Protein AF-A0A963CX75-F1 (afdb_monomer)

Radius of gyration: 16.22 Å; Cα contacts (8 Å, |Δi|>4): 128; chains: 1; bounding box: 36×32×41 Å

Sequence (79 aa):
VDVLKQDVWVVWLDLDLYESVKGMTVKKTAIRYPLRVVRHAVDLEANPWGLALDGFAAEGPRRLSEAELTEEIDRKDQG

pLDDT: mean 90.74, std 9.84, range [47.53, 97.88]

Structure (mmCIF, N/CA/C/O backbone):
data_AF-A0A963CX75-F1
#
_entry.id   AF-A0A963CX75-F1
#
loop_
_atom_site.group_PDB
_atom_site.id
_atom_site.type_symbol
_atom_site.label_atom_id
_atom_site.label_alt_id
_atom_site.label_comp_id
_atom_site.label_asym_id
_atom_site.label_entity_id
_atom_site.label_seq_id
_atom_site.pdbx_PDB_ins_code
_atom_site.Cartn_x
_atom_site.Cartn_y
_atom_site.Cartn_z
_atom_site.occupancy
_atom_site.B_iso_or_equiv
_atom_site.auth_seq_id
_atom_site.auth_comp_id
_atom_site.auth_asym_id
_atom_site.auth_atom_id
_atom_site.pdbx_PDB_model_num
ATOM 1 N N . VAL A 1 1 ? -5.319 11.007 2.404 1.00 91.38 1 VAL A N 1
ATOM 2 C CA . VAL A 1 1 ? -5.844 9.824 3.126 1.00 91.38 1 VAL A CA 1
ATOM 3 C C . VAL A 1 1 ? -7.326 10.046 3.299 1.00 91.38 1 VAL A C 1
ATOM 5 O O . VAL A 1 1 ? -7.689 11.175 3.612 1.00 91.38 1 VAL A O 1
ATOM 8 N N . ASP A 1 2 ? -8.144 9.016 3.110 1.00 95.31 2 ASP A N 1
ATOM 9 C CA . ASP A 1 2 ? -9.600 9.142 3.220 1.00 95.31 2 ASP A CA 1
ATOM 10 C C . ASP A 1 2 ? -10.123 8.272 4.361 1.00 95.31 2 ASP A C 1
ATOM 12 O O . ASP A 1 2 ? -9.650 7.155 4.572 1.00 95.31 2 ASP A O 1
ATOM 16 N N . VAL A 1 3 ? -11.106 8.772 5.108 1.00 96.25 3 VAL A N 1
ATOM 17 C CA . VAL A 1 3 ? -11.771 8.018 6.179 1.00 96.25 3 VAL A CA 1
ATOM 18 C C . VAL A 1 3 ? -12.989 7.314 5.583 1.00 96.25 3 VAL A C 1
ATOM 20 O O . VAL A 1 3 ? -13.894 7.981 5.091 1.00 96.25 3 VAL A O 1
ATOM 23 N N . LEU A 1 4 ? -13.035 5.979 5.633 1.00 93.44 4 LEU A N 1
ATOM 24 C CA . LEU A 1 4 ? -14.202 5.221 5.156 1.00 93.44 4 LEU A CA 1
ATOM 25 C C . LEU A 1 4 ? -15.266 5.078 6.241 1.00 93.44 4 LEU A C 1
ATOM 27 O O . LEU A 1 4 ? -16.459 5.201 5.981 1.00 93.44 4 LEU A O 1
ATOM 31 N N . LYS A 1 5 ? -14.821 4.762 7.456 1.00 93.81 5 LYS A N 1
ATOM 32 C CA . LYS A 1 5 ? -15.641 4.631 8.663 1.00 93.81 5 LYS A CA 1
ATOM 33 C C . LYS A 1 5 ? -14.728 4.698 9.884 1.00 93.81 5 LYS A C 1
ATOM 35 O O . LYS A 1 5 ? -13.511 4.819 9.748 1.00 93.81 5 LYS A O 1
ATOM 40 N N . GLN A 1 6 ? -15.311 4.584 11.073 1.00 96.75 6 GLN A N 1
ATOM 41 C CA . GLN A 1 6 ? -14.527 4.450 12.294 1.00 96.75 6 GLN A CA 1
ATOM 42 C C . GLN A 1 6 ? -13.505 3.312 12.147 1.00 96.75 6 GLN A C 1
ATOM 44 O O . GLN A 1 6 ? -13.860 2.201 11.749 1.00 96.75 6 GLN A O 1
ATOM 49 N N . ASP A 1 7 ? -12.245 3.631 12.448 1.00 97.00 7 ASP A N 1
ATOM 50 C CA . ASP A 1 7 ? -11.111 2.707 12.442 1.00 97.00 7 ASP A CA 1
ATOM 51 C C . ASP A 1 7 ? -10.747 2.082 11.082 1.00 97.00 7 ASP A C 1
ATOM 53 O O . ASP A 1 7 ? -10.022 1.085 11.037 1.00 97.00 7 ASP A O 1
ATOM 57 N N . VAL A 1 8 ? -11.229 2.659 9.972 1.00 97.38 8 VAL A N 1
ATOM 58 C CA . VAL A 1 8 ? -10.925 2.194 8.612 1.00 97.38 8 VAL A CA 1
ATOM 59 C C . VAL A 1 8 ? -10.665 3.365 7.668 1.00 97.38 8 VAL A C 1
ATOM 61 O O . VAL A 1 8 ? -11.497 4.263 7.511 1.00 97.38 8 VAL A O 1
ATOM 64 N N . TRP A 1 9 ? -9.537 3.298 6.964 1.00 97.81 9 TRP A N 1
ATOM 65 C CA . TRP A 1 9 ? -9.034 4.353 6.088 1.00 97.81 9 TRP A CA 1
ATOM 66 C C . TRP A 1 9 ? -8.609 3.814 4.722 1.00 97.81 9 TRP A C 1
ATOM 68 O O . TRP A 1 9 ? -8.244 2.645 4.589 1.00 97.81 9 TRP A O 1
ATOM 78 N N . VAL A 1 10 ? -8.604 4.695 3.720 1.00 97.88 10 VAL A N 1
ATOM 79 C CA . VAL A 1 10 ? -7.884 4.491 2.457 1.00 97.88 10 VAL A CA 1
ATOM 80 C C . VAL A 1 10 ? -6.627 5.345 2.452 1.00 97.88 10 VAL A C 1
ATOM 82 O O . VAL A 1 10 ?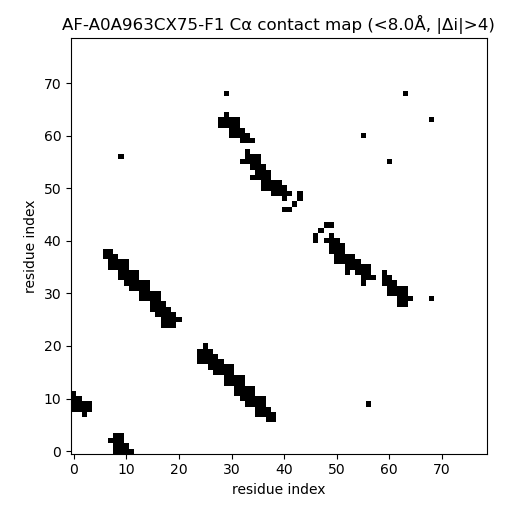 -6.684 6.577 2.523 1.00 97.88 10 VAL A O 1
ATOM 85 N N . VAL A 1 11 ? -5.483 4.682 2.329 1.00 96.62 11 VAL A N 1
ATOM 86 C CA . VAL A 1 11 ? -4.195 5.316 2.055 1.00 96.62 11 VAL A CA 1
ATOM 87 C C . VAL A 1 11 ? -3.902 5.168 0.569 1.00 96.62 11 VAL A C 1
ATOM 89 O O . VAL A 1 11 ? -3.780 4.058 0.059 1.00 96.62 11 VAL A O 1
ATOM 92 N N . TRP A 1 12 ? -3.788 6.299 -0.121 1.00 94.94 12 TRP A N 1
ATOM 93 C CA . TRP A 1 12 ? -3.424 6.350 -1.533 1.00 94.94 12 TRP A CA 1
ATOM 94 C C . TRP A 1 12 ? -1.908 6.407 -1.659 1.00 94.94 12 TRP A C 1
ATOM 96 O O . TRP A 1 12 ? -1.283 7.343 -1.158 1.00 94.94 12 TRP A O 1
ATOM 106 N N . LEU A 1 13 ? -1.331 5.395 -2.299 1.00 94.56 13 LEU A N 1
ATOM 107 C CA . LEU A 1 13 ? 0.107 5.284 -2.498 1.00 94.56 13 LEU A CA 1
ATOM 108 C C . LEU A 1 13 ? 0.423 5.169 -3.988 1.00 94.56 13 LEU A C 1
ATOM 110 O O . LEU A 1 13 ? 0.058 4.181 -4.622 1.00 94.56 13 LEU A O 1
ATOM 114 N N . ASP A 1 14 ? 1.142 6.151 -4.520 1.00 93.81 14 ASP A N 1
ATOM 115 C CA . ASP A 1 14 ? 1.617 6.138 -5.901 1.00 93.81 14 ASP A CA 1
ATOM 116 C C . ASP A 1 14 ? 3.069 5.686 -5.948 1.00 93.81 14 ASP A C 1
ATOM 118 O O . ASP A 1 14 ? 3.937 6.296 -5.320 1.00 93.81 14 ASP A O 1
ATOM 122 N N . LEU A 1 15 ? 3.325 4.605 -6.683 1.00 93.25 15 LEU A N 1
ATOM 123 C CA . LEU A 1 15 ? 4.639 3.984 -6.795 1.00 93.25 15 LEU A CA 1
ATOM 124 C C . LEU A 1 15 ? 5.045 3.822 -8.255 1.00 93.25 15 LEU A C 1
ATOM 126 O O . LEU A 1 15 ? 4.248 3.394 -9.090 1.00 93.25 15 LEU A O 1
ATOM 130 N N . ASP A 1 16 ? 6.323 4.067 -8.530 1.00 93.44 16 ASP A N 1
ATOM 131 C CA . ASP A 1 16 ? 6.958 3.651 -9.775 1.00 93.44 16 ASP A CA 1
ATOM 132 C C . ASP A 1 16 ? 7.429 2.194 -9.663 1.00 93.44 16 ASP A C 1
ATOM 134 O O . ASP A 1 16 ? 8.283 1.857 -8.840 1.00 93.44 16 ASP A O 1
ATOM 138 N N . LEU A 1 17 ? 6.907 1.330 -10.532 1.00 93.56 17 LEU A N 1
ATOM 139 C CA . LEU A 1 17 ? 7.363 -0.043 -10.704 1.00 93.56 17 LEU A CA 1
ATOM 140 C C . LEU A 1 17 ? 8.376 -0.119 -11.850 1.00 93.56 17 LEU A C 1
ATOM 142 O O . LEU A 1 17 ? 8.053 0.196 -12.998 1.00 93.56 17 LEU A O 1
ATOM 146 N N . TYR A 1 18 ? 9.581 -0.587 -11.532 1.00 94.62 18 TYR A N 1
ATOM 147 C CA . TYR A 1 18 ? 10.653 -0.838 -12.491 1.00 94.62 18 TYR A CA 1
ATOM 148 C C . TYR A 1 18 ? 10.843 -2.347 -12.656 1.00 94.62 18 TYR A C 1
ATOM 150 O O . TYR A 1 18 ? 11.136 -3.045 -11.687 1.00 94.62 18 TYR A O 1
ATOM 158 N N . GLU A 1 19 ? 10.695 -2.854 -13.878 1.00 94.06 19 GLU A N 1
ATOM 159 C CA . GLU A 1 19 ? 11.046 -4.236 -14.218 1.00 94.06 19 GLU A CA 1
ATOM 160 C C . GLU A 1 19 ? 12.392 -4.232 -14.942 1.00 94.06 19 GLU A C 1
ATOM 162 O O . GLU A 1 19 ? 12.578 -3.459 -15.886 1.00 94.06 19 GLU A O 1
ATOM 167 N N . SER A 1 20 ? 13.318 -5.101 -14.525 1.00 96.12 20 SER A N 1
ATOM 168 C CA . SER A 1 20 ? 14.683 -5.145 -15.061 1.00 96.12 20 SER A CA 1
ATOM 169 C C . SER A 1 20 ? 15.103 -6.554 -15.462 1.00 96.12 20 SER A C 1
ATOM 171 O O . SER A 1 20 ? 14.854 -7.522 -14.747 1.00 96.12 20 SER A O 1
ATOM 173 N N . VAL A 1 21 ? 15.813 -6.661 -16.585 1.00 95.50 21 VAL A N 1
ATOM 174 C CA . VAL A 1 21 ? 16.422 -7.905 -17.071 1.00 95.50 21 VAL A CA 1
ATOM 175 C C . VAL A 1 21 ? 17.918 -7.673 -17.222 1.00 95.50 21 VAL A C 1
ATOM 177 O O . VAL A 1 21 ? 18.341 -6.746 -17.907 1.00 95.50 21 VAL A O 1
ATOM 180 N N . LYS A 1 22 ? 18.736 -8.514 -16.574 1.00 94.69 22 LYS A N 1
ATOM 181 C CA . LYS A 1 22 ? 20.211 -8.404 -16.591 1.00 94.69 22 LYS A CA 1
ATOM 182 C C . LYS A 1 22 ? 20.725 -7.003 -16.207 1.00 94.69 22 LYS A C 1
ATOM 184 O O . LYS A 1 22 ? 21.681 -6.508 -16.791 1.00 94.69 22 LYS A O 1
ATOM 189 N N . GLY A 1 23 ? 20.069 -6.356 -15.243 1.00 90.94 23 GLY A N 1
ATOM 190 C CA . GLY A 1 23 ? 20.438 -5.014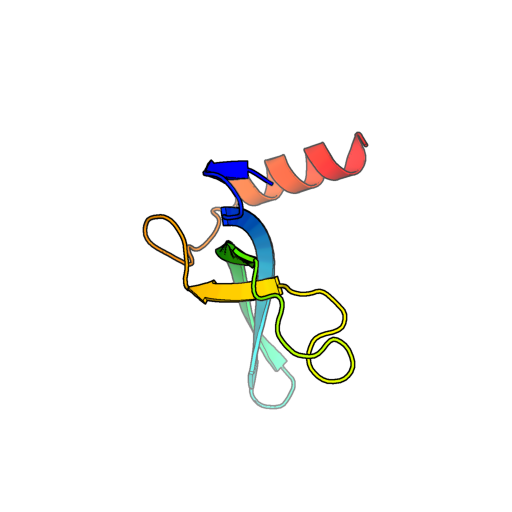 -14.776 1.00 90.94 23 GLY A CA 1
ATOM 191 C C . GLY A 1 23 ? 19.957 -3.858 -15.661 1.00 90.94 23 GLY A C 1
ATOM 192 O O . GLY A 1 23 ? 20.131 -2.710 -15.272 1.00 90.94 23 GLY A O 1
ATOM 193 N N . MET A 1 24 ? 19.311 -4.133 -16.798 1.00 91.75 24 MET A N 1
ATOM 194 C CA . MET A 1 24 ? 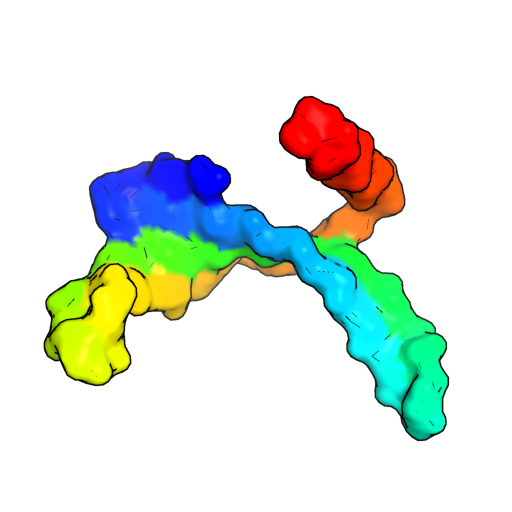18.708 -3.112 -17.660 1.00 91.75 24 MET A CA 1
ATOM 195 C C . MET A 1 24 ? 17.209 -3.003 -17.382 1.00 91.75 24 MET A C 1
ATOM 197 O O . MET A 1 24 ? 16.501 -4.009 -17.455 1.00 91.75 24 MET A O 1
ATOM 201 N N . THR A 1 25 ? 16.717 -1.796 -17.094 1.00 92.75 25 THR A N 1
ATOM 202 C CA . THR A 1 25 ? 15.278 -1.533 -16.952 1.00 92.75 25 THR A CA 1
ATOM 203 C C . THR A 1 25 ? 14.582 -1.756 -18.290 1.00 92.75 25 THR A C 1
ATOM 205 O O . THR A 1 25 ? 14.879 -1.082 -19.274 1.00 92.75 25 THR A O 1
ATOM 208 N N . VAL A 1 26 ? 13.643 -2.696 -18.320 1.00 94.19 26 VAL A N 1
ATOM 209 C CA . VAL A 1 26 ? 12.844 -3.033 -19.505 1.00 94.19 26 VAL A CA 1
ATOM 210 C C . VAL A 1 26 ? 11.466 -2.386 -19.480 1.00 94.19 26 VAL A C 1
ATOM 212 O O . VAL A 1 26 ? 10.840 -2.232 -20.525 1.00 94.19 26 VAL A O 1
ATOM 215 N N . LYS A 1 27 ? 10.984 -1.988 -18.300 1.00 92.50 27 LYS A N 1
ATOM 216 C CA . LYS A 1 27 ? 9.691 -1.326 -18.154 1.00 92.50 27 LYS A CA 1
ATOM 217 C C . LYS A 1 27 ? 9.681 -0.425 -16.932 1.00 92.50 27 LYS A C 1
ATOM 219 O O . LYS A 1 27 ? 10.201 -0.791 -15.881 1.00 92.50 27 LYS A O 1
ATOM 224 N N . LYS A 1 28 ? 9.024 0.720 -17.083 1.00 92.69 28 LYS A N 1
ATOM 225 C CA . LYS A 1 28 ?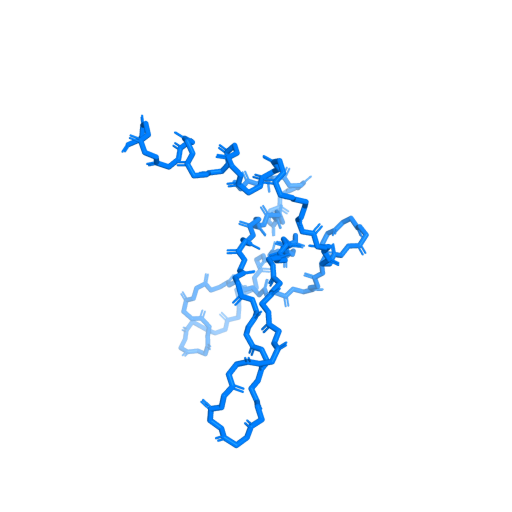 8.634 1.613 -15.997 1.00 92.69 28 LYS A CA 1
ATOM 226 C C . LYS A 1 28 ? 7.117 1.778 -16.035 1.00 92.69 28 LYS A C 1
ATOM 228 O O . LYS A 1 28 ? 6.541 1.959 -17.106 1.00 92.69 28 LYS A O 1
ATOM 233 N N . THR A 1 29 ? 6.440 1.663 -14.901 1.00 93.69 29 THR A N 1
ATOM 234 C CA . THR A 1 29 ? 4.987 1.865 -14.815 1.00 93.69 29 THR A CA 1
ATOM 235 C C . THR A 1 29 ? 4.631 2.480 -13.476 1.00 93.69 29 THR A C 1
ATOM 237 O O . THR A 1 29 ? 4.964 1.908 -12.446 1.00 93.69 29 THR A O 1
ATOM 240 N N . ALA A 1 30 ? 3.913 3.598 -13.488 1.00 95.00 30 ALA A N 1
ATOM 241 C CA . ALA A 1 30 ? 3.363 4.173 -12.271 1.00 95.00 30 ALA A CA 1
ATOM 242 C C . ALA A 1 30 ? 2.036 3.500 -11.910 1.00 95.00 30 ALA A C 1
ATOM 244 O O . ALA A 1 30 ? 1.171 3.299 -12.771 1.00 95.00 30 ALA A O 1
ATOM 245 N N . ILE A 1 31 ? 1.878 3.131 -10.643 1.00 95.44 31 ILE A N 1
ATOM 246 C CA . ILE A 1 31 ? 0.700 2.438 -10.122 1.00 95.44 31 ILE A CA 1
ATOM 247 C C . ILE A 1 31 ? 0.218 3.157 -8.863 1.00 95.44 31 ILE A C 1
ATOM 249 O O . ILE A 1 31 ? 1.001 3.401 -7.948 1.00 95.44 31 ILE A O 1
ATOM 253 N N . ARG A 1 32 ? -1.085 3.438 -8.810 1.00 95.75 32 ARG A N 1
ATOM 254 C CA . ARG A 1 32 ? -1.789 3.936 -7.629 1.00 95.75 32 ARG A CA 1
ATOM 255 C C . ARG A 1 32 ? -2.409 2.775 -6.869 1.00 95.75 32 ARG A C 1
ATOM 257 O O . ARG A 1 32 ? -3.216 2.024 -7.421 1.00 95.75 32 ARG A O 1
ATOM 264 N N . TYR A 1 33 ? -2.053 2.654 -5.599 1.00 96.62 33 TYR A N 1
ATOM 265 C CA . TYR A 1 33 ? -2.541 1.642 -4.672 1.00 96.62 33 TYR A CA 1
ATOM 266 C C . TYR A 1 33 ? -3.522 2.279 -3.679 1.00 96.62 33 TYR A C 1
ATOM 268 O O . TYR A 1 33 ? -3.097 3.066 -2.830 1.00 96.62 33 TYR A O 1
ATOM 276 N N . PRO A 1 34 ? -4.823 1.946 -3.744 1.00 97.19 34 PRO A N 1
ATOM 277 C CA . PRO A 1 34 ? -5.789 2.314 -2.714 1.00 97.19 34 PRO A CA 1
ATOM 278 C C . PRO A 1 34 ? -5.701 1.320 -1.550 1.00 97.19 34 PRO A C 1
ATOM 280 O O . PRO A 1 34 ? -6.478 0.372 -1.474 1.00 97.19 34 PRO A O 1
ATOM 283 N N . LEU A 1 35 ? -4.725 1.473 -0.659 1.00 97.56 35 LEU A N 1
ATOM 284 C CA . LEU A 1 35 ? -4.534 0.548 0.461 1.00 97.56 35 LEU A CA 1
ATOM 285 C C . LEU A 1 35 ? -5.632 0.742 1.506 1.00 97.56 35 LEU A C 1
ATOM 287 O O . LEU A 1 35 ? -5.818 1.854 2.006 1.00 97.56 35 LEU A O 1
ATOM 291 N N . ARG A 1 36 ? -6.334 -0.338 1.869 1.00 97.81 36 ARG A N 1
ATOM 292 C CA . ARG A 1 36 ? -7.260 -0.315 3.002 1.00 97.81 36 ARG A CA 1
ATOM 293 C C . ARG A 1 36 ? -6.480 -0.589 4.281 1.00 97.81 36 ARG A C 1
ATOM 295 O O . ARG A 1 36 ? -5.811 -1.613 4.417 1.00 97.81 36 ARG A O 1
ATOM 302 N N . VAL A 1 37 ? -6.552 0.373 5.190 1.00 97.81 37 VAL A N 1
ATOM 303 C CA . VAL A 1 37 ? -5.894 0.326 6.491 1.00 97.81 37 VAL A CA 1
ATOM 304 C C . VAL A 1 37 ? -6.965 0.231 7.559 1.00 97.81 37 VAL A C 1
ATOM 306 O O . VAL A 1 37 ? -7.932 0.993 7.536 1.00 97.81 37 VAL A O 1
ATOM 309 N N . VAL A 1 38 ? -6.787 -0.687 8.500 1.00 97.50 38 VAL A N 1
ATOM 310 C CA . VAL A 1 38 ? -7.702 -0.888 9.625 1.00 97.50 38 VAL A CA 1
ATOM 311 C C . VAL A 1 38 ? -6.963 -0.797 10.945 1.00 97.50 38 VAL A C 1
ATOM 313 O O . VAL A 1 38 ? -5.777 -1.127 11.030 1.00 97.50 38 VAL A O 1
ATOM 316 N N . ARG A 1 39 ? -7.670 -0.396 12.002 1.00 96.94 39 ARG A N 1
ATOM 317 C CA . ARG A 1 39 ? -7.161 -0.557 13.364 1.00 96.94 39 ARG A CA 1
ATOM 318 C C . ARG A 1 39 ? -7.028 -2.043 13.682 1.00 96.94 39 ARG A C 1
ATOM 320 O O . ARG A 1 39 ? -7.989 -2.803 13.600 1.00 96.94 39 ARG A O 1
ATOM 327 N N . HIS A 1 40 ? -5.837 -2.439 14.098 1.00 96.06 40 HIS A N 1
ATOM 328 C CA . HIS A 1 40 ? -5.506 -3.783 14.539 1.00 96.06 40 HIS A CA 1
ATOM 329 C C . HIS A 1 40 ? -4.624 -3.724 15.790 1.00 96.06 40 HIS A C 1
ATOM 331 O O . HIS A 1 40 ? -3.425 -3.994 15.759 1.00 96.06 40 HIS A O 1
ATOM 337 N N . ALA A 1 41 ? -5.237 -3.313 16.900 1.00 87.75 41 ALA A N 1
ATOM 338 C CA . ALA A 1 41 ? -4.573 -3.148 18.189 1.00 87.75 41 ALA A CA 1
ATOM 339 C C . ALA A 1 41 ? -4.434 -4.493 18.920 1.00 87.75 41 ALA A C 1
ATOM 341 O O . ALA A 1 41 ? -5.158 -4.776 19.873 1.00 87.75 41 ALA A O 1
ATOM 342 N N . VAL A 1 42 ? -3.530 -5.328 18.407 1.00 90.75 42 VAL A N 1
ATOM 343 C CA . VAL A 1 42 ? -2.983 -6.495 19.113 1.00 90.75 42 VAL A CA 1
ATOM 344 C C . VAL A 1 42 ? -1.839 -6.054 20.035 1.00 90.75 42 VAL A C 1
ATOM 346 O O . VAL A 1 42 ? -1.676 -4.859 20.280 1.00 90.75 42 VAL A O 1
ATOM 349 N N . ASP A 1 43 ? -1.070 -7.008 20.565 1.00 92.88 43 ASP A N 1
ATOM 350 C CA . ASP A 1 43 ? 0.121 -6.722 21.367 1.00 92.88 43 ASP A CA 1
ATOM 351 C C . ASP A 1 43 ? 1.025 -5.681 20.682 1.00 92.88 43 ASP A C 1
ATOM 353 O O . ASP A 1 43 ? 1.383 -5.832 19.512 1.00 92.88 43 ASP A O 1
ATOM 357 N N . LEU A 1 44 ? 1.369 -4.619 21.413 1.00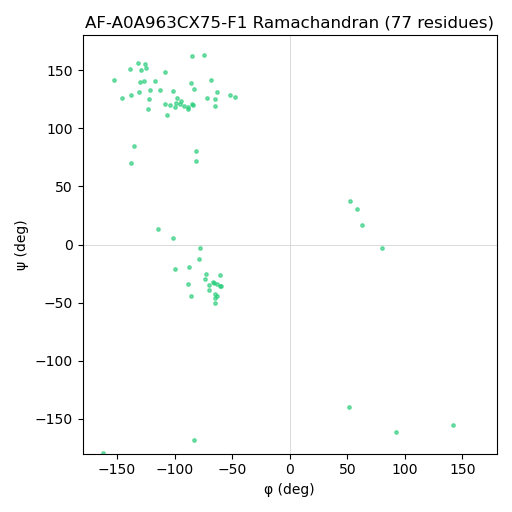 88.38 44 LEU A N 1
ATOM 358 C CA . LEU A 1 44 ? 2.114 -3.471 20.897 1.00 88.38 44 LEU A CA 1
ATOM 359 C C . LEU A 1 44 ? 3.584 -3.799 20.637 1.00 88.38 44 LEU A C 1
ATOM 361 O O . LEU A 1 44 ? 4.183 -3.178 19.764 1.00 88.38 44 LEU A O 1
ATOM 365 N N . GLU A 1 45 ? 4.151 -4.795 21.321 1.00 93.50 45 GLU A N 1
ATOM 366 C CA . GLU A 1 45 ? 5.493 -5.290 20.992 1.00 93.50 45 GLU A CA 1
ATOM 367 C C . GLU A 1 45 ? 5.511 -5.954 19.604 1.00 93.50 45 GLU A C 1
ATOM 369 O O . GLU A 1 45 ? 6.487 -5.851 18.862 1.00 93.50 45 GLU A O 1
ATOM 374 N N . ALA A 1 46 ? 4.404 -6.598 19.214 1.00 93.38 46 ALA A N 1
ATOM 375 C CA . ALA A 1 46 ? 4.258 -7.250 17.914 1.00 93.38 46 ALA A CA 1
ATOM 376 C C . ALA A 1 46 ? 3.731 -6.305 16.818 1.00 93.38 46 ALA A C 1
ATOM 378 O O . ALA A 1 46 ? 4.105 -6.440 15.652 1.00 93.38 46 ALA A O 1
ATOM 379 N N . ASN A 1 47 ? 2.863 -5.353 17.172 1.00 95.75 47 ASN A N 1
ATOM 380 C CA . ASN A 1 47 ? 2.334 -4.328 16.276 1.00 95.75 47 ASN A CA 1
ATOM 381 C C . ASN A 1 47 ? 2.348 -2.945 16.952 1.00 95.75 47 ASN A C 1
ATOM 383 O O . ASN A 1 47 ? 1.312 -2.494 17.454 1.00 95.75 47 ASN A O 1
ATOM 387 N N . PRO A 1 48 ? 3.483 -2.228 16.905 1.00 94.75 48 PRO A N 1
ATOM 388 C CA . PRO A 1 48 ? 3.630 -0.929 17.566 1.00 94.75 48 PRO A CA 1
ATOM 389 C C . PRO A 1 48 ? 2.652 0.134 17.063 1.00 94.75 48 PRO A C 1
ATOM 391 O O . PRO A 1 48 ? 2.317 1.076 17.778 1.00 94.75 48 PRO A O 1
ATOM 394 N N . TRP A 1 49 ? 2.188 -0.00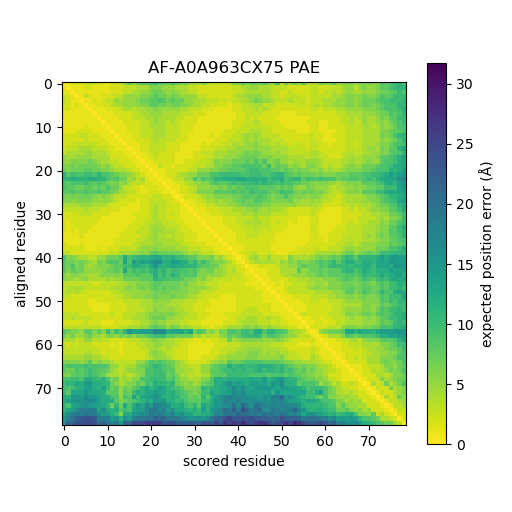7 15.821 1.00 94.94 49 TRP A N 1
ATOM 395 C CA . TRP A 1 49 ? 1.278 0.948 15.197 1.00 94.94 49 TRP A CA 1
ATOM 396 C C . TRP A 1 49 ? -0.189 0.646 15.497 1.00 94.94 49 TRP A C 1
ATOM 398 O O . TRP A 1 49 ? -1.033 1.524 15.335 1.00 94.94 49 TRP A O 1
ATOM 408 N N . GLY A 1 50 ? -0.515 -0.583 15.908 1.00 96.06 50 GLY A N 1
ATOM 409 C CA . GLY A 1 50 ? -1.898 -1.021 16.079 1.00 96.06 50 GLY A CA 1
ATOM 410 C C . GLY A 1 50 ? -2.721 -0.903 14.792 1.00 96.06 50 GLY A C 1
ATOM 411 O O . GLY A 1 50 ? -3.922 -0.638 14.860 1.00 96.06 50 GLY A O 1
ATOM 412 N N . LEU A 1 51 ? -2.086 -1.055 13.626 1.00 97.12 51 LEU A N 1
ATOM 413 C CA . LEU A 1 51 ? -2.695 -0.956 12.296 1.00 97.12 51 LEU A CA 1
ATOM 414 C C . LEU A 1 51 ? -2.405 -2.213 11.475 1.00 97.12 51 LEU A C 1
ATOM 416 O O . LEU A 1 51 ? -1.405 -2.892 11.701 1.00 97.12 51 LEU A O 1
ATOM 420 N N . ALA A 1 52 ? -3.263 -2.505 10.505 1.00 96.88 52 ALA A N 1
ATOM 421 C CA . ALA A 1 52 ? -3.034 -3.549 9.515 1.00 96.88 52 ALA A CA 1
ATOM 422 C C . ALA A 1 52 ? -3.462 -3.087 8.120 1.00 96.88 52 ALA A C 1
ATOM 424 O O . ALA A 1 52 ? -4.392 -2.291 7.978 1.00 96.88 52 ALA A O 1
ATOM 425 N N . LEU A 1 53 ? -2.795 -3.626 7.098 1.00 96.94 53 LEU A N 1
ATOM 426 C CA . LEU A 1 53 ? -3.278 -3.597 5.721 1.00 96.94 53 LEU A CA 1
ATOM 427 C C . LEU A 1 53 ? -4.157 -4.830 5.519 1.00 96.94 53 LEU A C 1
ATOM 429 O O . LEU A 1 53 ? -3.664 -5.951 5.631 1.00 96.94 53 LEU A O 1
ATOM 433 N N . ASP A 1 54 ? -5.442 -4.641 5.240 1.00 95.56 54 ASP A N 1
ATOM 434 C CA . ASP A 1 54 ? -6.401 -5.748 5.107 1.00 95.56 54 ASP A CA 1
ATOM 435 C C . ASP A 1 54 ? -6.964 -5.890 3.684 1.00 95.56 54 ASP A C 1
ATOM 437 O O . ASP A 1 54 ? -7.937 -6.611 3.449 1.00 95.56 54 ASP A O 1
ATOM 441 N N . GLY A 1 55 ? -6.328 -5.217 2.725 1.00 96.44 55 GLY A N 1
ATOM 442 C CA . GLY A 1 55 ? -6.597 -5.348 1.302 1.00 96.44 55 GLY A CA 1
ATOM 443 C C . GLY A 1 55 ? -6.521 -4.016 0.572 1.00 96.44 55 GLY A C 1
ATOM 444 O O . GLY A 1 55 ? -5.860 -3.068 1.004 1.00 96.44 55 GLY A O 1
ATOM 445 N N . PHE A 1 56 ? -7.227 -3.955 -0.551 1.00 97.19 56 PHE A N 1
ATOM 446 C CA . PHE A 1 56 ? -7.390 -2.736 -1.328 1.00 97.19 56 PHE A CA 1
ATOM 447 C C . PHE A 1 56 ? -8.818 -2.203 -1.204 1.00 97.19 56 PHE A C 1
ATOM 449 O O . PHE A 1 56 ? -9.772 -2.969 -1.059 1.00 97.19 56 PHE A O 1
ATOM 456 N N . ALA A 1 57 ? -8.965 -0.885 -1.268 1.00 93.94 57 ALA A N 1
ATOM 457 C CA . ALA A 1 57 ? -10.245 -0.231 -1.484 1.00 93.94 57 ALA A CA 1
ATOM 458 C C . ALA A 1 57 ? -10.563 -0.138 -2.990 1.00 93.94 57 ALA A C 1
ATOM 460 O O . ALA A 1 57 ? -9.672 -0.250 -3.834 1.00 93.94 57 ALA A O 1
ATOM 461 N N . ALA A 1 58 ? -11.837 0.099 -3.321 1.00 86.75 58 ALA A N 1
ATOM 462 C CA . ALA A 1 58 ? -12.330 0.201 -4.700 1.00 86.75 58 ALA A CA 1
ATOM 463 C C . ALA A 1 58 ? -11.914 -1.003 -5.582 1.00 86.75 58 ALA A C 1
ATOM 465 O O . ALA A 1 58 ? -11.961 -2.143 -5.124 1.00 86.75 58 ALA A O 1
ATOM 466 N N . GLU A 1 59 ? -11.537 -0.761 -6.843 1.00 89.50 59 GLU A N 1
ATOM 467 C CA . GLU A 1 59 ? -11.146 -1.796 -7.818 1.00 89.50 59 GLU A CA 1
ATOM 468 C C . GLU A 1 59 ? -9.717 -2.337 -7.611 1.00 89.50 59 GLU A C 1
ATOM 470 O O . GLU A 1 59 ? -9.298 -3.268 -8.297 1.00 89.50 59 GLU A O 1
ATOM 475 N N . GLY A 1 60 ? -8.969 -1.787 -6.649 1.00 95.00 60 GLY A N 1
ATOM 476 C CA . GLY A 1 60 ? -7.594 -2.185 -6.368 1.00 95.00 60 GLY A CA 1
ATOM 477 C C . GLY A 1 60 ? -6.532 -1.369 -7.115 1.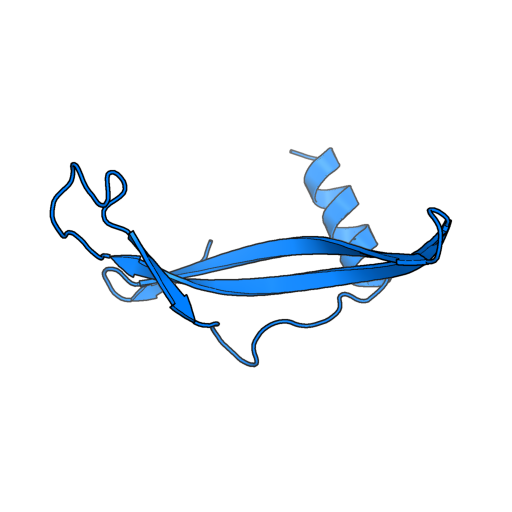00 95.00 60 GLY A C 1
ATOM 478 O O . GLY A 1 60 ? -6.789 -0.238 -7.537 1.00 95.00 60 GLY A O 1
ATOM 479 N N . PRO A 1 61 ? -5.297 -1.895 -7.216 1.00 96.44 61 PRO A N 1
ATOM 480 C CA . PRO A 1 61 ? -4.186 -1.185 -7.832 1.00 96.44 61 PRO A CA 1
ATOM 481 C C . PRO A 1 61 ? -4.449 -0.906 -9.308 1.00 96.44 61 PRO A C 1
ATOM 483 O O . PRO A 1 61 ? -4.776 -1.818 -10.069 1.00 96.44 61 PRO A O 1
ATOM 486 N N . ARG A 1 62 ? -4.234 0.339 -9.735 1.00 95.50 62 ARG A N 1
ATOM 487 C CA . ARG A 1 62 ? -4.396 0.738 -11.138 1.00 95.50 62 ARG A CA 1
ATOM 488 C C . ARG A 1 62 ? -3.178 1.477 -11.654 1.00 95.50 62 ARG A C 1
ATOM 490 O O . ARG A 1 62 ? -2.504 2.178 -10.905 1.00 95.50 62 ARG A O 1
ATOM 497 N N . ARG A 1 63 ? -2.920 1.357 -12.954 1.00 95.06 63 ARG A N 1
ATOM 498 C CA . ARG A 1 63 ? -1.896 2.175 -13.610 1.00 95.06 63 ARG A CA 1
ATOM 499 C C . ARG A 1 63 ? -2.350 3.631 -13.644 1.00 95.06 63 ARG A C 1
ATOM 501 O O . ARG A 1 63 ? -3.535 3.900 -13.856 1.00 95.06 63 ARG A O 1
ATOM 508 N N . LEU A 1 64 ? -1.406 4.536 -13.436 1.00 94.12 64 LEU A N 1
ATOM 509 C CA . LEU A 1 64 ? -1.608 5.956 -13.681 1.00 94.12 64 LEU A CA 1
ATOM 510 C C . LEU A 1 64 ? -1.324 6.255 -15.150 1.00 94.12 64 LEU A C 1
ATOM 512 O O . LEU A 1 64 ? -0.391 5.705 -15.742 1.00 94.12 64 LEU A O 1
ATOM 516 N N . SER A 1 65 ? -2.161 7.100 -15.738 1.00 91.06 65 SER A N 1
ATOM 517 C CA . SER A 1 65 ? -1.892 7.703 -17.036 1.00 91.06 65 SER A CA 1
ATOM 518 C C . SER A 1 65 ? -0.828 8.794 -16.913 1.00 91.06 65 SER A C 1
ATOM 520 O O . SER A 1 65 ? -0.546 9.300 -15.828 1.00 91.06 65 SER A O 1
ATOM 522 N N . GLU A 1 66 ? -0.240 9.170 -18.044 1.00 84.31 66 GLU A N 1
ATOM 523 C CA . GLU A 1 66 ? 0.793 10.206 -18.091 1.00 84.31 66 GLU A CA 1
ATOM 524 C C . GLU A 1 66 ? 0.265 11.578 -17.639 1.00 84.31 66 GLU A C 1
ATOM 526 O O . GLU A 1 66 ? 0.964 12.293 -16.933 1.00 84.31 66 GLU A O 1
ATOM 531 N N . ALA A 1 67 ? -1.003 11.893 -17.931 1.00 85.62 67 ALA A N 1
ATOM 532 C CA . ALA A 1 67 ? -1.651 13.115 -17.451 1.00 85.62 67 ALA A CA 1
ATOM 533 C C . ALA A 1 67 ? -1.764 13.156 -15.915 1.00 85.62 67 ALA A C 1
ATOM 535 O O . ALA A 1 67 ? -1.425 14.158 -15.294 1.00 85.62 67 ALA A O 1
ATOM 536 N N . GLU A 1 68 ? -2.171 12.045 -15.291 1.00 85.94 68 GLU A N 1
ATOM 537 C CA . GLU A 1 68 ? -2.295 11.952 -13.827 1.00 85.94 68 GLU A CA 1
ATOM 538 C C . GLU A 1 68 ? -0.937 12.039 -13.120 1.00 85.94 68 GLU A C 1
ATOM 540 O O . GLU A 1 68 ? -0.844 12.559 -12.012 1.00 85.94 68 GLU A O 1
ATOM 545 N N . LEU A 1 69 ? 0.122 11.536 -13.758 1.00 81.31 69 LEU A N 1
ATOM 546 C CA . LEU A 1 69 ? 1.495 11.661 -13.271 1.00 81.31 69 LEU A CA 1
ATOM 547 C C . LEU A 1 69 ? 1.967 13.119 -13.257 1.00 81.31 69 LEU A C 1
ATOM 549 O O . LEU A 1 69 ? 2.607 13.535 -12.293 1.00 81.31 69 LEU A O 1
ATOM 553 N N . THR A 1 70 ? 1.653 13.887 -14.302 1.00 80.69 70 THR A N 1
ATOM 554 C CA . THR A 1 70 ? 2.009 15.311 -14.388 1.00 80.69 70 THR A CA 1
ATOM 555 C C . THR A 1 70 ? 1.302 16.131 -13.310 1.00 80.69 70 THR A C 1
ATOM 557 O O . THR A 1 70 ? 1.957 16.881 -12.594 1.00 80.69 70 THR A O 1
ATOM 560 N N . GLU A 1 71 ? -0.002 15.922 -13.115 1.00 79.50 71 GLU A N 1
ATOM 561 C CA . GLU A 1 71 ? -0.775 16.611 -12.069 1.00 79.50 71 GLU A CA 1
ATOM 562 C C . GLU A 1 71 ? -0.239 16.330 -10.651 1.00 79.50 71 GLU A C 1
ATOM 564 O O . GLU A 1 71 ? -0.255 17.202 -9.779 1.00 79.50 71 GLU A O 1
ATOM 569 N N . GLU A 1 72 ? 0.252 15.112 -10.404 1.00 72.44 72 GLU A N 1
ATOM 570 C CA . GLU A 1 72 ? 0.818 14.707 -9.113 1.00 72.44 72 GLU A CA 1
ATOM 571 C C . GLU A 1 72 ? 2.157 15.397 -8.817 1.00 72.44 72 GLU A C 1
ATOM 573 O O . GLU A 1 72 ? 2.416 15.779 -7.673 1.00 72.44 72 GLU A O 1
ATOM 578 N N . ILE A 1 73 ? 3.003 15.550 -9.840 1.00 72.06 73 ILE A N 1
ATOM 579 C CA . ILE A 1 73 ? 4.291 16.249 -9.746 1.00 72.06 73 ILE A CA 1
ATOM 580 C C . ILE A 1 73 ? 4.045 17.728 -9.440 1.00 72.06 73 ILE A C 1
ATOM 582 O O . ILE A 1 73 ? 4.556 18.235 -8.442 1.00 72.06 73 ILE A O 1
ATOM 586 N N . ASP A 1 74 ? 3.164 18.374 -10.204 1.00 73.62 74 ASP A N 1
ATOM 587 C CA . ASP A 1 74 ? 2.842 19.792 -10.028 1.00 73.62 74 ASP A CA 1
ATOM 588 C C . ASP A 1 74 ? 2.261 20.088 -8.637 1.00 73.62 74 ASP A C 1
ATOM 590 O O . ASP A 1 74 ? 2.543 21.132 -8.046 1.00 73.62 74 ASP A O 1
ATOM 594 N N . ARG A 1 75 ? 1.467 19.162 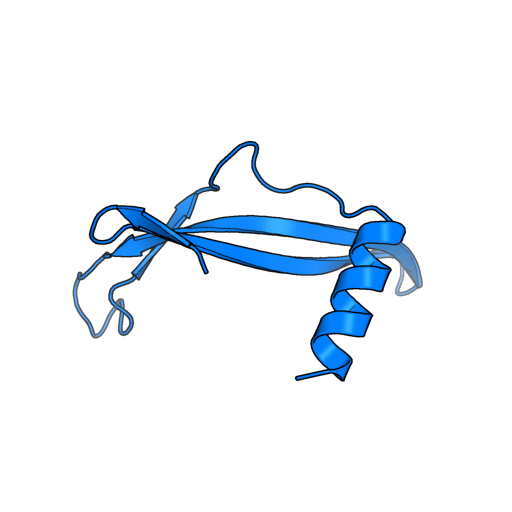-8.082 1.00 71.12 75 ARG A N 1
ATOM 595 C CA . ARG A 1 75 ? 0.926 19.277 -6.721 1.00 71.12 75 ARG A CA 1
ATOM 596 C C . ARG A 1 75 ? 1.995 19.122 -5.640 1.00 71.12 75 ARG A C 1
ATOM 598 O O . ARG A 1 75 ? 1.877 19.759 -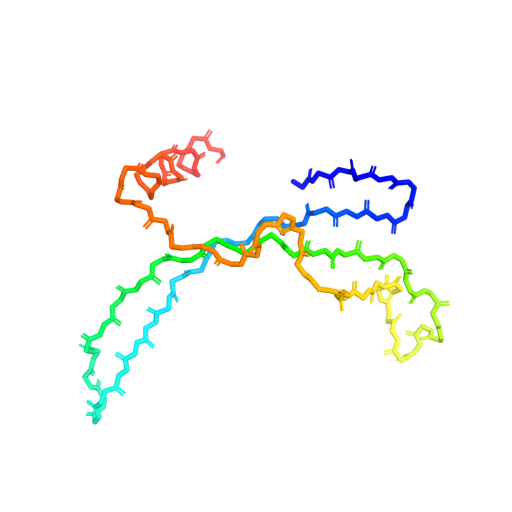4.596 1.00 71.12 75 ARG A O 1
ATOM 605 N N . LYS A 1 76 ? 3.001 18.270 -5.850 1.00 62.66 76 LYS A N 1
ATOM 606 C CA . LYS A 1 76 ? 4.103 18.083 -4.892 1.00 62.66 76 LYS A CA 1
ATOM 607 C C . LYS A 1 76 ? 5.081 19.257 -4.889 1.00 62.66 76 LYS A C 1
ATOM 609 O O . LYS A 1 76 ? 5.627 19.549 -3.833 1.00 62.66 76 LYS A O 1
ATOM 614 N N . ASP A 1 77 ? 5.247 19.944 -6.016 1.00 67.25 77 ASP A N 1
ATOM 615 C CA . ASP A 1 77 ? 6.139 21.106 -6.137 1.00 67.25 77 ASP A CA 1
ATOM 616 C C . ASP A 1 77 ? 5.533 22.410 -5.575 1.00 67.25 77 ASP A C 1
ATOM 618 O O . ASP A 1 77 ? 6.238 23.401 -5.384 1.00 67.25 77 ASP A O 1
ATOM 622 N N . GLN A 1 78 ? 4.228 22.420 -5.284 1.00 54.75 78 GLN A N 1
ATOM 623 C CA . GLN A 1 78 ? 3.494 23.565 -4.722 1.00 54.75 78 GLN A CA 1
ATOM 624 C C . GLN A 1 78 ? 3.236 23.459 -3.204 1.00 54.75 78 GLN A C 1
ATOM 626 O O . GLN A 1 78 ? 2.511 24.295 -2.657 1.00 54.75 78 GLN A O 1
ATOM 631 N N . GLY A 1 79 ? 3.785 22.438 -2.534 1.00 47.53 79 GLY A N 1
ATOM 632 C CA . GLY A 1 79 ? 3.569 22.134 -1.111 1.00 47.53 79 GLY A CA 1
ATOM 633 C C . GLY A 1 79 ? 4.783 22.362 -0.224 1.00 47.53 79 GLY A C 1
ATOM 634 O O . GLY A 1 79 ? 5.910 22.060 -0.669 1.00 47.53 79 GLY A O 1
#

Nearest PDB structures (foldseek):
  2xrx-assembly1_B  TM=5.136E-01  e=3.617E+00  Paraburkholderia xenovorans LB400
  3swm-assembly1_B  TM=3.602E-01  e=8.479E+00  Arabidopsis thaliana
  6hoo-assembly1_B  TM=2.586E-01  e=7.151E+00  Klebsiella pneumoniae

Foldseek 3Di:
DADPDVQKGWDWDWDWDFDDDPNHTPDIWIKIFRFIKGQQPDPCVVPVPSIDGPAGPDPGIDTDDPVRVVVVVVVVVVD

Secondary structure (DSSP, 8-state):
-EEEETTEEEEEEEEEEEEEETTEEEEEEEEEEEEEEEE----TTT-TT-EEEEEESTT--EEPPHHHHHHHHHHHHT-

Mean predicted aligned error: 5.52 Å

Solvent-accessible surface area (backbone atoms only — not comparable to full-atom values): 4692 Å² total; per-residue (Å²): 119,44,79,76,50,91,63,30,34,36,43,76,45,77,44,79,46,76,43,66,58,96,87,41,78,75,44,78,45,44,34,39,33,33,35,23,36,33,66,40,76,59,63,49,94,83,32,77,79,24,58,40,78,82,52,59,39,87,96,36,74,40,74,55,53,73,70,59,51,52,57,53,51,59,56,59,76,75,106